Protein AF-N9ZE00-F1 (afdb_monomer)

Mean predicted aligned error: 7.5 Å

pLDDT: mean 80.68, std 17.38, range [41.62, 96.56]

Secondary structure (DSSP, 8-state):
---HHHHHHHHHHHHHHHHHHHHSEEEEE-TTSEEEEEEEEE-SSSS-EEEEEEEEETTEEEEEEEEE-S----

Organism: NCBI:txid997897

Solvent-accessible surface area (backbone atoms only — not comparable to full-atom values): 4187 Å² total; per-residue (Å²): 132,83,56,77,66,62,58,53,54,50,53,45,49,51,50,9,45,53,36,16,73,79,69,54,46,13,75,38,72,53,98,83,37,40,35,33,37,19,34,69,41,88,46,93,64,86,69,35,48,26,38,41,37,37,37,24,50,74,83,41,80,76,46,74,47,76,48,75,47,78,59,58,84,126

Foldseek 3Di:
DPDPVVVVVVVQQVQQVVCCVVPQKGWDADPQQKIKIWHWDPPPDDQWTWIWIFIDHNNHTPDIDIDTHDGPPD

Radius of gyration: 13.48 Å; Cα contacts (8 Å, |Δi|>4): 134; chains: 1; bounding box: 31×28×39 Å

Sequence (74 aa):
MRSPMSSNLVCLIEQAIDDCYFKGEGRVNDEKGLSIYAEWTDSKNEGYSVMLITIKENGIVRFSYCDYGTQCAN

Structure (mmCIF, N/CA/C/O backbone):
data_AF-N9ZE00-F1
#
_entry.id   AF-N9ZE00-F1
#
loop_
_atom_site.group_PDB
_atom_site.id
_atom_site.type_symbol
_atom_site.label_atom_id
_atom_site.label_alt_id
_atom_site.label_comp_id
_atom_site.label_asym_id
_atom_site.label_entity_id
_atom_site.label_seq_id
_atom_site.pdbx_PDB_ins_code
_atom_site.Cartn_x
_atom_site.Cartn_y
_atom_site.Cartn_z
_atom_site.occupancy
_atom_site.B_iso_or_equiv
_atom_site.auth_seq_id
_atom_site.auth_comp_id
_atom_site.auth_asym_id
_atom_site.auth_atom_id
_atom_site.pdbx_PDB_model_num
ATOM 1 N N . MET A 1 1 ? 3.573 21.164 17.842 1.00 43.38 1 MET A N 1
ATOM 2 C CA . MET A 1 1 ? 3.545 19.736 18.228 1.00 43.38 1 MET A CA 1
ATOM 3 C C . MET A 1 1 ? 2.739 18.979 17.183 1.00 43.38 1 MET A C 1
ATOM 5 O O . MET A 1 1 ? 1.554 19.256 17.060 1.00 43.38 1 MET A O 1
ATOM 9 N N . ARG A 1 2 ? 3.369 18.106 16.383 1.00 41.62 2 ARG A N 1
ATOM 10 C CA . ARG A 1 2 ? 2.633 17.164 15.518 1.00 41.62 2 ARG A CA 1
ATOM 11 C C . ARG A 1 2 ? 1.865 16.198 16.427 1.00 41.62 2 ARG A C 1
ATOM 13 O O . ARG A 1 2 ? 2.411 15.790 17.451 1.00 41.62 2 ARG A O 1
ATOM 20 N N . SER A 1 3 ? 0.597 15.916 16.131 1.00 41.69 3 SER A N 1
ATOM 21 C CA . SER A 1 3 ? -0.195 15.023 16.983 1.00 41.69 3 SER A CA 1
ATOM 22 C C . SER A 1 3 ? 0.373 13.596 16.899 1.00 41.69 3 SER A C 1
ATOM 24 O O . SER A 1 3 ? 0.849 13.196 15.836 1.00 41.69 3 SER A O 1
ATOM 26 N N . PRO A 1 4 ? 0.317 12.795 17.975 1.00 52.34 4 PRO A N 1
ATOM 27 C CA . PRO A 1 4 ? 0.806 11.415 17.955 1.00 52.34 4 PRO A CA 1
ATOM 28 C C . PRO A 1 4 ? 0.115 10.531 16.897 1.00 52.34 4 PRO A C 1
ATOM 30 O O . PRO A 1 4 ? 0.686 9.531 16.473 1.00 52.34 4 PRO A O 1
ATOM 33 N N . MET A 1 5 ? -1.069 10.922 16.400 1.00 51.19 5 MET A N 1
ATOM 34 C CA . MET A 1 5 ? -1.733 10.231 15.285 1.00 51.19 5 MET A CA 1
ATOM 35 C C . MET A 1 5 ? -1.048 10.450 13.930 1.00 51.19 5 MET A C 1
ATOM 37 O O . MET A 1 5 ? -1.083 9.542 13.104 1.00 51.19 5 MET A O 1
ATOM 41 N N . SER A 1 6 ? -0.399 11.599 13.687 1.00 55.62 6 SER A N 1
ATOM 42 C CA . SER A 1 6 ? 0.278 11.823 12.399 1.00 55.62 6 SER A CA 1
ATOM 43 C C . SER A 1 6 ? 1.509 10.937 12.239 1.00 55.62 6 SER A C 1
ATOM 45 O O . SER A 1 6 ? 1.819 10.527 11.129 1.00 55.62 6 SER A O 1
ATOM 47 N N . SER A 1 7 ? 2.202 10.634 13.340 1.00 61.06 7 SER A N 1
ATOM 48 C CA . SER A 1 7 ? 3.386 9.772 13.307 1.00 61.06 7 SER A CA 1
ATOM 49 C C . SER A 1 7 ? 3.023 8.316 13.015 1.00 61.06 7 SER A C 1
ATOM 51 O O . SER A 1 7 ? 3.747 7.655 12.285 1.00 61.06 7 SER A O 1
ATOM 53 N N . ASN A 1 8 ? 1.878 7.837 13.517 1.00 81.00 8 ASN A N 1
ATOM 54 C CA . ASN A 1 8 ? 1.452 6.459 13.276 1.00 81.00 8 ASN A CA 1
ATOM 55 C C . ASN A 1 8 ? 1.090 6.227 11.802 1.00 81.00 8 ASN A C 1
ATOM 57 O O . ASN A 1 8 ? 1.513 5.242 11.217 1.00 81.00 8 ASN A O 1
ATOM 61 N N . LEU A 1 9 ? 0.363 7.161 11.176 1.00 86.69 9 LEU A N 1
ATOM 62 C CA . LEU A 1 9 ? -0.015 7.023 9.767 1.00 86.69 9 LEU A CA 1
ATOM 63 C C . LEU A 1 9 ? 1.210 6.957 8.846 1.00 86.69 9 LEU A C 1
ATOM 65 O O . LEU A 1 9 ? 1.240 6.125 7.948 1.00 86.69 9 LEU A O 1
ATOM 69 N N . VAL A 1 10 ? 2.215 7.806 9.083 1.00 88.19 10 VAL A N 1
ATOM 70 C CA . VAL A 1 10 ? 3.452 7.809 8.287 1.00 88.19 10 VAL A CA 1
ATOM 71 C C . VAL A 1 10 ? 4.164 6.462 8.386 1.00 88.19 10 VAL A C 1
ATOM 73 O O . VAL A 1 10 ? 4.462 5.883 7.350 1.00 88.19 10 VAL A O 1
ATOM 76 N N . CYS A 1 11 ? 4.341 5.913 9.593 1.00 90.44 11 CYS A N 1
ATOM 77 C CA . CYS A 1 11 ? 4.998 4.613 9.760 1.00 90.44 11 CYS A CA 1
ATOM 78 C C . CYS A 1 11 ? 4.251 3.475 9.047 1.00 90.44 11 CYS A C 1
ATOM 80 O O . CYS A 1 11 ? 4.877 2.604 8.451 1.00 90.44 11 CYS A O 1
ATOM 82 N N . LEU A 1 12 ? 2.914 3.483 9.076 1.00 92.31 12 LEU A N 1
ATOM 83 C CA . LEU A 1 12 ? 2.117 2.471 8.378 1.00 92.31 12 LEU A CA 1
ATOM 84 C C . LEU A 1 12 ? 2.223 2.616 6.848 1.00 92.31 12 LEU A C 1
ATOM 86 O O . LEU A 1 12 ? 2.191 1.612 6.139 1.00 92.31 12 LEU A O 1
ATOM 90 N N . ILE A 1 13 ? 2.345 3.849 6.340 1.00 92.19 13 ILE A N 1
ATOM 91 C CA . ILE A 1 13 ? 2.584 4.114 4.913 1.00 92.19 13 ILE A CA 1
ATOM 92 C C . ILE A 1 13 ? 3.974 3.620 4.513 1.00 92.19 13 ILE A C 1
ATOM 94 O O . ILE A 1 13 ? 4.080 2.882 3.541 1.00 92.19 13 ILE A O 1
ATOM 98 N N . GLU A 1 14 ? 5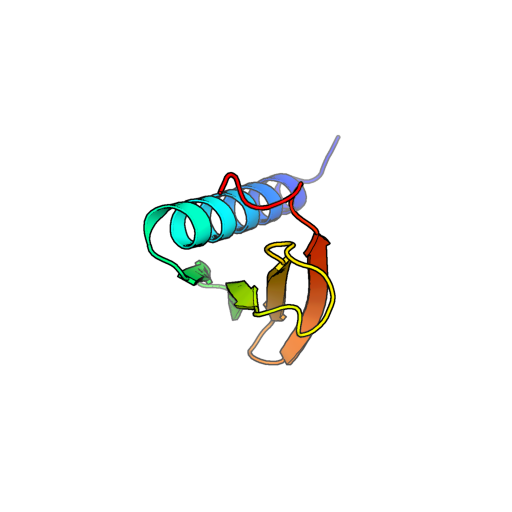.012 3.978 5.271 1.00 91.81 14 GLU A N 1
ATOM 99 C CA . GLU A 1 14 ? 6.392 3.537 5.028 1.00 91.81 14 GLU A CA 1
ATOM 100 C C . GLU A 1 14 ? 6.483 2.009 5.002 1.00 91.81 14 GLU A C 1
ATOM 102 O O . GLU A 1 14 ? 7.013 1.444 4.053 1.00 91.81 14 GLU A O 1
ATOM 107 N N . GLN A 1 15 ? 5.858 1.329 5.967 1.00 93.94 15 GLN A N 1
ATOM 108 C CA . GLN A 1 15 ? 5.832 -0.131 5.996 1.00 93.94 15 GLN A CA 1
ATOM 109 C C . GLN A 1 15 ? 5.128 -0.734 4.769 1.00 93.94 15 GLN A C 1
ATOM 111 O O . GLN A 1 15 ? 5.608 -1.723 4.218 1.00 93.94 15 GLN A O 1
ATOM 116 N N . ALA A 1 16 ? 4.006 -0.157 4.324 1.00 94.50 16 ALA A N 1
ATOM 117 C CA . ALA A 1 16 ? 3.323 -0.631 3.122 1.00 94.50 16 ALA A CA 1
A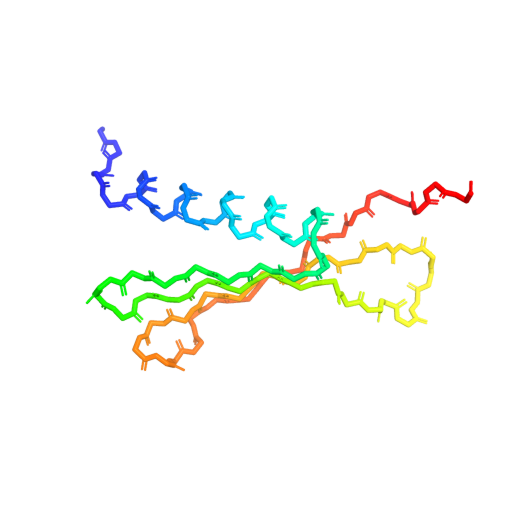TOM 118 C C . ALA A 1 16 ? 4.183 -0.423 1.862 1.00 94.50 16 ALA A C 1
ATOM 120 O O . ALA A 1 16 ? 4.240 -1.312 1.015 1.00 94.50 16 ALA A O 1
ATOM 121 N N . ILE A 1 17 ? 4.872 0.717 1.755 1.00 92.25 17 ILE A N 1
ATOM 122 C CA . ILE A 1 17 ? 5.799 1.010 0.653 1.00 92.25 17 ILE A CA 1
ATOM 123 C C . ILE A 1 17 ? 6.963 0.015 0.651 1.00 92.25 17 ILE A C 1
ATOM 125 O O . ILE A 1 17 ? 7.244 -0.569 -0.393 1.00 92.25 17 ILE A O 1
ATOM 129 N N . ASP A 1 18 ? 7.600 -0.220 1.800 1.00 92.00 18 ASP A N 1
ATOM 130 C CA . ASP A 1 18 ? 8.714 -1.164 1.927 1.00 92.00 18 ASP A CA 1
ATOM 131 C C . ASP A 1 18 ? 8.280 -2.585 1.547 1.00 92.00 18 ASP A C 1
ATOM 133 O O . ASP A 1 18 ? 8.941 -3.254 0.749 1.00 92.00 18 ASP A O 1
ATOM 137 N N . ASP A 1 19 ? 7.132 -3.042 2.057 1.00 92.38 19 ASP A N 1
ATOM 138 C CA . ASP A 1 19 ? 6.577 -4.344 1.6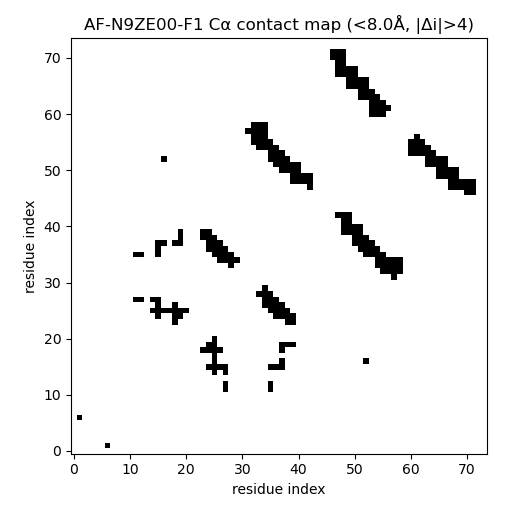89 1.00 92.38 19 ASP A CA 1
ATOM 139 C C . ASP A 1 19 ? 6.318 -4.432 0.175 1.00 92.38 19 ASP A C 1
ATOM 141 O O . ASP A 1 19 ? 6.732 -5.407 -0.455 1.00 92.38 19 ASP A O 1
ATOM 145 N N . CYS A 1 20 ? 5.733 -3.395 -0.433 1.00 91.81 20 CYS A N 1
ATOM 146 C CA . CYS A 1 20 ? 5.513 -3.339 -1.878 1.00 91.81 20 CYS A CA 1
ATOM 147 C C . CYS A 1 20 ? 6.822 -3.359 -2.673 1.00 91.81 20 CYS A C 1
ATOM 149 O O . CYS A 1 20 ? 6.924 -4.052 -3.688 1.00 91.81 20 CYS A O 1
ATOM 151 N N . TYR A 1 21 ? 7.841 -2.635 -2.214 1.00 87.31 21 TYR A N 1
ATOM 152 C CA . TYR A 1 21 ? 9.140 -2.575 -2.872 1.00 87.31 21 TYR A CA 1
ATOM 153 C C . TYR A 1 21 ? 9.829 -3.946 -2.899 1.00 87.31 21 TYR A C 1
ATOM 155 O O . TYR A 1 21 ? 10.331 -4.362 -3.941 1.00 87.31 21 TYR A O 1
ATOM 163 N N . PHE A 1 22 ? 9.818 -4.681 -1.782 1.00 86.31 22 PHE A N 1
ATOM 164 C CA . PHE A 1 22 ? 10.525 -5.962 -1.677 1.00 86.31 22 PHE A CA 1
ATOM 165 C C . PHE A 1 22 ? 9.697 -7.188 -2.090 1.00 86.31 22 PHE A C 1
ATOM 167 O O . PHE A 1 22 ? 10.284 -8.212 -2.443 1.00 86.31 22 PHE A O 1
ATOM 174 N N . LYS A 1 23 ? 8.360 -7.125 -2.026 1.00 89.44 23 LYS A N 1
ATOM 175 C CA . LYS A 1 23 ? 7.467 -8.284 -2.239 1.00 89.44 23 LYS A CA 1
ATOM 176 C C . LYS A 1 23 ? 6.512 -8.124 -3.425 1.00 89.44 23 LYS A C 1
ATOM 178 O O . LYS A 1 23 ? 5.855 -9.094 -3.789 1.00 89.44 23 LYS A O 1
ATOM 183 N N . GLY A 1 24 ? 6.433 -6.936 -4.022 1.00 84.88 24 GLY A N 1
ATOM 184 C CA . GLY A 1 24 ? 5.534 -6.617 -5.135 1.00 84.88 24 GLY A CA 1
ATOM 185 C C . GLY A 1 24 ? 4.200 -5.993 -4.710 1.00 84.88 24 GLY A C 1
ATOM 186 O O . GLY A 1 24 ? 3.607 -5.249 -5.486 1.00 84.88 24 GLY A O 1
ATOM 187 N N . GLU A 1 25 ? 3.760 -6.232 -3.474 1.00 90.31 25 GLU A N 1
ATOM 188 C CA . GLU A 1 25 ? 2.595 -5.595 -2.854 1.00 90.31 25 GLU A CA 1
ATOM 189 C C . GLU A 1 25 ? 2.811 -5.423 -1.344 1.00 90.31 25 GLU A C 1
ATOM 191 O O . GLU A 1 25 ? 3.543 -6.186 -0.709 1.00 90.31 25 GLU A O 1
ATOM 196 N N . GLY A 1 26 ? 2.169 -4.415 -0.763 1.00 94.31 26 GLY A N 1
ATOM 197 C CA . GLY A 1 26 ? 2.216 -4.114 0.658 1.00 94.31 26 GLY A CA 1
ATOM 198 C C . GLY A 1 26 ? 0.82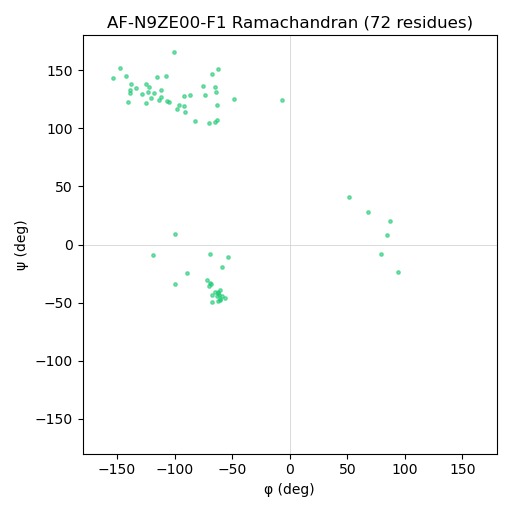6 -3.850 1.207 1.00 94.31 26 GLY A C 1
ATOM 199 O O . GLY A 1 26 ? 0.030 -3.114 0.622 1.00 94.31 26 GLY A O 1
ATOM 200 N N . ARG A 1 27 ? 0.520 -4.449 2.359 1.00 95.19 27 ARG A N 1
ATOM 201 C CA . ARG A 1 27 ? -0.745 -4.232 3.057 1.00 95.19 27 ARG A CA 1
ATOM 202 C C . ARG A 1 27 ? -0.523 -4.156 4.554 1.00 95.19 27 ARG A C 1
ATOM 204 O O . ARG A 1 27 ? -0.108 -5.127 5.179 1.00 95.19 27 ARG A O 1
ATOM 211 N N . VAL A 1 28 ? -0.938 -3.040 5.134 1.00 94.75 28 VAL A N 1
ATOM 212 C CA . VAL A 1 28 ? -0.897 -2.808 6.575 1.00 94.75 28 VAL A CA 1
ATOM 213 C C . VAL A 1 28 ? -2.304 -2.479 7.051 1.00 94.75 28 VAL A C 1
ATOM 215 O O . VAL A 1 28 ? -2.988 -1.654 6.452 1.00 94.75 28 VAL A O 1
ATOM 218 N N . ASN A 1 29 ? -2.768 -3.133 8.114 1.00 92.19 29 ASN A N 1
ATOM 219 C CA . ASN A 1 29 ? -4.059 -2.835 8.732 1.00 92.19 29 ASN A CA 1
ATOM 220 C C . ASN A 1 29 ? -3.824 -2.537 10.214 1.00 92.19 29 ASN A C 1
ATOM 222 O O . ASN A 1 29 ? -3.043 -3.242 10.852 1.00 92.19 29 ASN A O 1
ATOM 226 N N . ASP A 1 30 ? -4.501 -1.527 10.753 1.00 87.88 30 ASP A N 1
ATOM 227 C CA . ASP A 1 30 ? -4.526 -1.278 12.191 1.00 87.88 30 ASP A CA 1
ATOM 228 C C . ASP A 1 30 ? -5.823 -1.809 12.827 1.00 87.88 30 ASP A C 1
ATOM 230 O O . ASP A 1 30 ? -6.805 -2.130 12.153 1.00 87.88 30 ASP A O 1
ATOM 234 N N . GLU A 1 31 ? -5.834 -1.900 14.155 1.00 86.12 31 GLU A N 1
ATOM 235 C CA . GLU A 1 31 ? -6.999 -2.366 14.920 1.00 86.12 31 GLU A CA 1
ATOM 236 C C . GLU A 1 31 ? -8.182 -1.379 14.897 1.00 86.12 31 GLU A C 1
ATOM 238 O O . GLU A 1 31 ? -9.273 -1.700 15.365 1.00 86.12 31 GLU A O 1
ATOM 243 N N . LYS A 1 32 ? -7.988 -0.169 14.360 1.00 86.75 32 LYS A N 1
ATOM 244 C CA . LYS A 1 32 ? -8.977 0.918 14.327 1.00 86.75 32 LYS A CA 1
ATOM 245 C C . LYS A 1 32 ? -9.682 1.026 12.974 1.00 86.75 32 LYS A C 1
ATOM 247 O O . LYS A 1 32 ? -10.430 1.976 12.751 1.00 86.75 32 LYS A O 1
ATOM 252 N N . GLY A 1 33 ? -9.463 0.054 12.089 1.00 88.31 33 GLY A N 1
ATOM 253 C CA . GLY A 1 33 ? -10.094 -0.011 10.775 1.00 88.31 33 GLY A CA 1
ATOM 254 C C . GLY A 1 33 ? -9.373 0.800 9.699 1.00 88.31 33 GLY A C 1
ATOM 255 O O . GLY A 1 33 ? -9.896 0.914 8.589 1.00 88.31 33 GLY A O 1
ATOM 256 N N . LEU A 1 34 ? -8.188 1.346 9.981 1.00 92.69 34 LEU A N 1
ATOM 257 C CA . LEU A 1 34 ? -7.315 1.908 8.959 1.00 92.69 34 LEU A CA 1
ATOM 258 C C . LEU A 1 34 ? -6.646 0.764 8.191 1.00 92.69 34 LEU A C 1
ATOM 260 O O . LEU A 1 34 ? -6.180 -0.222 8.762 1.00 92.69 34 LEU A O 1
ATOM 264 N N . SER A 1 35 ? -6.584 0.888 6.873 1.00 95.00 35 SER A N 1
ATOM 265 C CA . SER A 1 35 ? -5.882 -0.057 6.013 1.00 95.00 35 SER A CA 1
ATOM 266 C C . SER A 1 35 ? -5.134 0.695 4.928 1.00 95.00 35 SER A C 1
ATOM 268 O O . SER A 1 35 ? -5.715 1.534 4.243 1.00 95.00 35 SER A O 1
ATOM 270 N N . ILE A 1 36 ? -3.860 0.382 4.755 1.00 96.00 36 ILE A N 1
ATOM 271 C CA . ILE A 1 36 ? -2.982 0.989 3.762 1.00 96.00 36 ILE A CA 1
ATOM 272 C C . ILE A 1 36 ? -2.524 -0.113 2.825 1.00 96.00 36 ILE A C 1
ATOM 274 O O . ILE A 1 36 ? -2.106 -1.181 3.267 1.00 96.00 36 ILE A O 1
ATOM 278 N N . TYR A 1 37 ? -2.654 0.155 1.536 1.00 96.12 37 TYR A N 1
ATOM 279 C CA . TYR A 1 37 ? -2.277 -0.737 0.455 1.00 96.12 37 TYR A CA 1
ATOM 280 C C . TYR A 1 37 ? -1.269 -0.001 -0.412 1.00 96.12 37 TYR A C 1
ATOM 282 O O . TYR A 1 37 ? -1.486 1.169 -0.719 1.00 96.12 37 TYR A O 1
ATOM 290 N N . ALA A 1 38 ? -0.203 -0.677 -0.799 1.00 94.25 38 ALA A N 1
ATOM 291 C CA . ALA A 1 38 ? 0.745 -0.219 -1.795 1.00 94.25 38 ALA A CA 1
ATOM 292 C C . ALA A 1 38 ? 0.905 -1.338 -2.825 1.00 94.25 38 ALA A C 1
ATOM 294 O O . ALA A 1 38 ? 1.097 -2.495 -2.455 1.00 94.25 38 ALA A O 1
ATOM 295 N N . GLU A 1 39 ? 0.781 -1.014 -4.102 1.00 92.06 39 GLU A N 1
ATOM 296 C CA . GLU A 1 39 ? 0.929 -1.981 -5.187 1.00 92.06 39 GLU A CA 1
ATOM 297 C C . GLU A 1 39 ? 1.632 -1.334 -6.376 1.00 92.06 39 GLU A C 1
ATOM 299 O O . GLU A 1 39 ? 1.433 -0.149 -6.664 1.00 92.06 39 GLU A O 1
ATOM 304 N N . TRP A 1 40 ? 2.451 -2.109 -7.083 1.00 87.62 40 TRP A N 1
ATOM 305 C CA . TRP A 1 40 ? 2.956 -1.683 -8.380 1.00 87.62 40 TRP A CA 1
ATOM 306 C C . TRP A 1 40 ? 1.836 -1.765 -9.410 1.00 87.62 40 TRP A C 1
ATOM 308 O O . TRP A 1 40 ? 1.185 -2.796 -9.567 1.00 87.62 40 TRP A O 1
ATOM 318 N N . THR A 1 41 ? 1.629 -0.679 -10.143 1.00 82.00 41 THR A N 1
ATOM 319 C CA . THR A 1 41 ? 0.705 -0.638 -11.272 1.00 82.00 41 THR A CA 1
ATOM 320 C C . THR A 1 41 ? 1.509 -0.476 -12.547 1.00 82.00 41 THR A C 1
ATOM 322 O O . THR A 1 41 ? 2.363 0.413 -12.630 1.00 82.00 41 THR A O 1
ATOM 325 N N . ASP A 1 42 ? 1.199 -1.281 -13.559 1.00 70.19 42 ASP A N 1
ATOM 326 C CA . ASP A 1 42 ? 1.736 -1.073 -14.897 1.00 70.19 42 ASP A CA 1
ATOM 327 C C . ASP A 1 42 ? 1.203 0.257 -15.443 1.00 70.19 42 ASP A C 1
ATOM 329 O O . ASP A 1 42 ? 0.039 0.358 -15.860 1.00 70.19 42 ASP A O 1
ATOM 333 N N . SER A 1 43 ? 2.045 1.297 -15.480 1.00 59.41 43 SER A N 1
ATOM 334 C CA . SER A 1 43 ? 1.704 2.470 -16.272 1.00 59.41 43 SER A CA 1
ATOM 335 C C . SER A 1 43 ? 1.811 2.061 -17.732 1.00 59.41 43 SER A C 1
ATOM 337 O O . SER A 1 43 ? 2.889 1.930 -18.303 1.00 59.41 43 SER A O 1
ATOM 339 N N . LYS A 1 44 ? 0.654 1.855 -18.367 1.00 54.44 44 LYS A N 1
ATOM 340 C CA . LYS A 1 44 ? 0.543 1.526 -19.799 1.00 54.44 44 LYS A CA 1
ATOM 341 C C . LYS A 1 44 ? 1.261 2.523 -20.723 1.00 54.44 44 LYS A C 1
ATOM 343 O O . LYS A 1 44 ? 1.420 2.237 -21.903 1.00 54.44 44 LYS A O 1
ATOM 348 N N . ASN A 1 45 ? 1.703 3.657 -20.183 1.00 53.59 45 ASN A N 1
ATOM 349 C CA . ASN A 1 45 ? 2.529 4.645 -20.843 1.00 53.59 45 ASN A CA 1
ATOM 350 C C . ASN A 1 45 ? 3.924 4.697 -20.183 1.00 53.59 45 ASN A C 1
ATOM 352 O O . ASN A 1 45 ? 4.045 4.947 -18.987 1.00 53.59 45 ASN A O 1
ATOM 356 N N . GLU A 1 46 ? 4.957 4.514 -21.013 1.00 56.38 46 GLU A N 1
ATOM 357 C CA . GLU A 1 46 ? 6.272 5.178 -20.904 1.00 56.38 46 GLU A CA 1
ATOM 358 C C . GLU A 1 46 ? 7.395 4.581 -20.031 1.00 56.38 46 GLU A C 1
ATOM 360 O O . GLU A 1 46 ? 8.373 5.271 -19.767 1.00 56.38 46 GLU A O 1
ATOM 365 N N . GLY A 1 47 ? 7.381 3.291 -19.679 1.00 61.88 47 GLY A N 1
ATOM 366 C CA . GLY A 1 47 ? 8.590 2.657 -19.107 1.00 61.88 47 GLY A CA 1
ATOM 367 C C . GLY A 1 47 ? 8.972 3.167 -17.708 1.00 61.88 47 GLY A C 1
ATOM 368 O O . GLY A 1 47 ? 10.144 3.145 -17.320 1.00 61.88 47 GLY A O 1
ATOM 369 N N . TYR A 1 48 ? 7.971 3.622 -16.956 1.00 64.12 48 TYR A N 1
ATOM 370 C CA . TYR A 1 48 ? 8.076 3.977 -15.547 1.00 64.12 48 TYR A CA 1
ATOM 371 C C . TYR A 1 48 ? 7.360 2.923 -14.695 1.00 64.12 48 TYR A C 1
ATOM 373 O O . TYR A 1 48 ? 6.323 2.392 -15.090 1.00 64.12 48 TYR A O 1
ATOM 381 N N . SER A 1 49 ? 7.893 2.638 -13.507 1.00 74.00 49 SER A N 1
ATOM 382 C CA . SER A 1 49 ? 7.152 1.910 -12.474 1.00 74.00 49 SER A CA 1
ATOM 383 C C . SER A 1 49 ? 6.340 2.910 -11.660 1.00 74.00 49 SER A C 1
ATOM 385 O O . SER A 1 49 ? 6.892 3.892 -11.163 1.00 74.00 49 SER A O 1
ATOM 387 N N . VAL A 1 50 ? 5.041 2.665 -11.503 1.00 85.12 50 VAL A N 1
ATOM 388 C CA . VAL A 1 50 ? 4.163 3.496 -10.669 1.00 85.12 50 VAL A CA 1
ATOM 389 C C . VAL A 1 50 ? 3.729 2.690 -9.460 1.00 85.12 50 VAL A C 1
ATOM 391 O O . VAL A 1 50 ? 3.202 1.592 -9.618 1.00 85.12 50 VAL A O 1
ATOM 394 N N . MET A 1 51 ? 3.922 3.236 -8.262 1.00 88.75 51 MET A N 1
ATOM 395 C CA . MET A 1 51 ? 3.367 2.662 -7.040 1.00 88.75 51 MET A CA 1
ATOM 396 C C . MET A 1 51 ? 2.059 3.374 -6.700 1.00 88.75 51 MET A C 1
ATOM 398 O O . MET A 1 51 ? 2.038 4.586 -6.485 1.00 88.75 51 MET A O 1
ATOM 402 N N . LEU A 1 52 ? 0.959 2.631 -6.637 1.00 91.88 52 LEU A N 1
ATOM 403 C CA . LEU A 1 52 ? -0.316 3.135 -6.143 1.00 91.88 52 LEU A CA 1
ATOM 404 C C . LEU A 1 52 ? -0.419 2.862 -4.647 1.00 91.88 52 LEU A C 1
ATOM 406 O O . LEU A 1 52 ? -0.443 1.714 -4.214 1.00 91.88 52 LEU A O 1
ATOM 410 N N . ILE A 1 53 ? -0.551 3.928 -3.867 1.00 94.44 53 ILE A N 1
ATOM 411 C CA . ILE A 1 53 ? -0.795 3.875 -2.430 1.00 94.44 53 ILE A CA 1
ATOM 412 C C . ILE A 1 53 ? -2.262 4.224 -2.184 1.00 94.44 53 ILE A C 1
ATOM 414 O O . ILE A 1 53 ? -2.717 5.305 -2.550 1.00 94.44 53 ILE A O 1
ATOM 418 N N . THR A 1 54 ? -3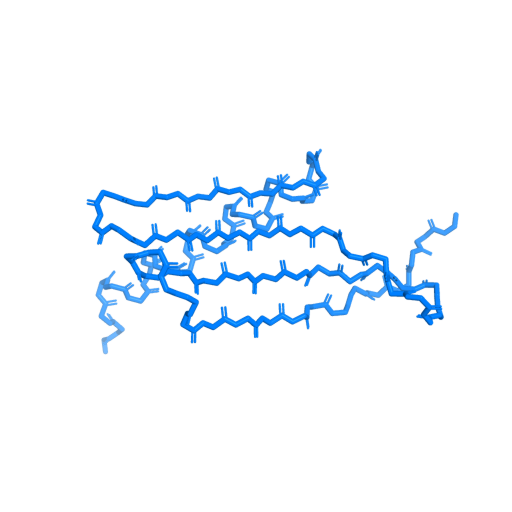.009 3.333 -1.538 1.00 96.56 54 THR A N 1
ATOM 419 C CA . THR A 1 54 ? -4.418 3.526 -1.176 1.00 96.56 54 THR A CA 1
ATOM 420 C C . THR A 1 54 ? -4.604 3.428 0.331 1.00 96.56 54 THR A C 1
ATOM 422 O O . THR A 1 54 ? -4.272 2.419 0.947 1.00 96.56 54 THR A O 1
ATOM 425 N N . ILE A 1 55 ? -5.218 4.451 0.921 1.00 95.56 55 ILE A N 1
ATOM 426 C CA . ILE A 1 55 ? -5.592 4.496 2.334 1.00 95.56 55 ILE A CA 1
ATOM 427 C C . ILE A 1 55 ? -7.107 4.334 2.440 1.00 95.56 55 ILE A C 1
ATOM 429 O O . ILE A 1 55 ? -7.885 5.108 1.868 1.00 95.56 55 ILE A O 1
ATOM 433 N N . LYS A 1 56 ? -7.531 3.332 3.205 1.00 95.62 56 LYS A N 1
ATOM 434 C CA . LYS A 1 56 ? -8.925 3.052 3.535 1.00 95.62 56 LYS A CA 1
ATOM 435 C C . LYS A 1 56 ? -9.152 3.222 5.028 1.00 95.62 56 LYS A C 1
ATOM 437 O O . LYS A 1 56 ? -8.305 2.857 5.831 1.00 95.62 56 LYS A O 1
ATOM 442 N N . GLU A 1 57 ? -10.323 3.716 5.389 1.00 94.62 57 GLU A N 1
ATOM 443 C CA . GLU A 1 57 ? -10.800 3.776 6.767 1.00 94.62 57 GLU A CA 1
ATOM 444 C C . GLU A 1 57 ? -12.152 3.066 6.825 1.00 94.62 57 GLU A C 1
ATOM 446 O O . GLU A 1 57 ? -13.075 3.413 6.085 1.00 94.62 57 GLU A O 1
ATOM 451 N N . ASN A 1 58 ? -12.256 2.035 7.663 1.00 94.00 58 ASN A N 1
ATOM 452 C CA . ASN A 1 58 ? -13.422 1.157 7.771 1.00 94.00 58 ASN A CA 1
ATOM 453 C C . ASN A 1 58 ? -13.872 0.601 6.406 1.00 94.00 58 ASN A C 1
ATOM 455 O O . ASN A 1 58 ? -15.058 0.552 6.088 1.00 94.00 58 ASN A O 1
ATOM 459 N N . GLY A 1 59 ? -12.901 0.226 5.565 1.00 92.06 59 GLY A N 1
ATOM 460 C CA . GLY A 1 59 ? -13.131 -0.304 4.217 1.00 92.06 59 GLY A CA 1
ATOM 461 C C . GLY A 1 59 ? -13.430 0.744 3.136 1.00 92.06 59 GLY A C 1
ATOM 462 O O . GLY A 1 59 ? -13.423 0.399 1.955 1.00 92.06 59 GLY A O 1
ATOM 463 N N . ILE A 1 60 ? -13.625 2.016 3.497 1.00 95.19 60 ILE A N 1
ATOM 464 C CA . ILE A 1 60 ? -13.910 3.109 2.557 1.00 95.19 60 ILE A CA 1
ATOM 465 C C . ILE A 1 60 ? -12.600 3.769 2.130 1.00 95.19 60 ILE A C 1
ATOM 467 O O . ILE A 1 60 ? -11.819 4.190 2.980 1.00 95.19 60 ILE A O 1
ATOM 471 N N . VAL A 1 61 ? -12.367 3.903 0.821 1.00 95.94 61 VAL A N 1
ATOM 472 C CA . VAL A 1 61 ? -11.209 4.645 0.294 1.00 95.94 61 VAL A CA 1
ATOM 473 C C . VAL A 1 61 ? -11.315 6.109 0.709 1.00 95.94 61 VAL A C 1
ATOM 475 O O . VAL A 1 61 ? -12.283 6.793 0.377 1.00 95.94 61 VAL A O 1
ATOM 478 N N . ARG A 1 62 ? -10.316 6.585 1.451 1.00 95.12 62 ARG A N 1
ATOM 479 C CA . ARG A 1 62 ? -10.189 7.990 1.854 1.00 95.12 62 ARG A CA 1
ATOM 480 C C . ARG A 1 62 ? -9.213 8.742 0.969 1.00 95.12 62 ARG A C 1
ATOM 482 O O . ARG A 1 62 ? -9.406 9.929 0.726 1.00 95.12 62 ARG A O 1
ATOM 489 N N . PHE A 1 63 ? -8.173 8.054 0.513 1.00 93.81 63 PHE A N 1
ATOM 490 C CA . PHE A 1 63 ? -7.096 8.653 -0.253 1.00 93.81 63 PHE A CA 1
ATOM 491 C C . PHE A 1 63 ? -6.435 7.611 -1.153 1.00 93.81 63 PHE A C 1
ATOM 493 O O . PHE A 1 63 ? -6.253 6.467 -0.737 1.00 93.81 63 PHE A O 1
ATOM 500 N N . SER A 1 64 ? -6.046 8.035 -2.351 1.00 93.00 64 SER A N 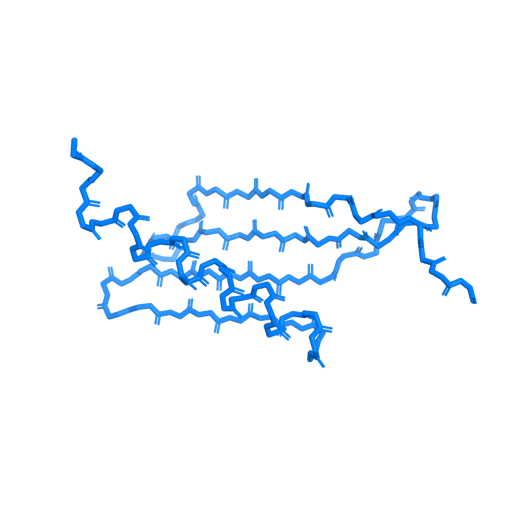1
ATOM 501 C CA . SER A 1 64 ? -5.197 7.270 -3.260 1.00 93.00 64 SER A CA 1
ATOM 502 C C . SER A 1 64 ? -4.169 8.209 -3.883 1.00 93.00 64 SER A C 1
ATOM 504 O O . SER A 1 64 ? -4.508 9.334 -4.255 1.00 93.00 64 SER A O 1
ATOM 506 N N . TYR A 1 65 ? -2.927 7.753 -3.991 1.00 90.19 65 TYR A N 1
ATOM 507 C CA . TYR A 1 65 ? -1.811 8.505 -4.554 1.00 90.19 65 TYR A CA 1
ATOM 508 C C . TYR A 1 65 ? -0.956 7.596 -5.424 1.00 90.19 65 TYR A C 1
ATOM 510 O O . TYR A 1 65 ? -0.613 6.493 -5.008 1.00 90.19 65 TYR A O 1
ATOM 518 N N . CYS A 1 66 ? -0.615 8.072 -6.617 1.00 88.12 66 CYS A N 1
ATOM 519 C CA . CYS A 1 66 ? 0.338 7.406 -7.492 1.00 88.12 66 CYS A CA 1
ATOM 520 C C . CYS A 1 66 ? 1.702 8.065 -7.317 1.00 88.12 66 CYS A C 1
ATOM 522 O O . CYS A 1 66 ? 1.851 9.245 -7.646 1.00 88.12 66 CYS A O 1
ATOM 524 N N . ASP A 1 67 ? 2.678 7.300 -6.837 1.00 84.12 67 ASP A N 1
ATOM 525 C CA . ASP A 1 67 ? 4.076 7.697 -6.858 1.00 84.12 67 ASP A CA 1
ATOM 526 C C . ASP A 1 67 ? 4.719 7.201 -8.150 1.00 84.12 67 ASP A C 1
ATOM 528 O O . ASP A 1 67 ? 4.810 5.997 -8.405 1.00 84.12 67 ASP A O 1
ATOM 532 N N . TYR A 1 68 ? 5.120 8.140 -8.999 1.00 77.75 68 TYR A N 1
ATOM 533 C CA . TYR A 1 68 ? 5.807 7.821 -10.242 1.00 77.75 68 TYR A CA 1
ATOM 534 C C . TYR A 1 68 ? 7.282 7.615 -9.907 1.00 77.75 68 TYR A C 1
ATOM 536 O O . TYR A 1 68 ? 8.001 8.575 -9.628 1.00 77.75 68 TYR A O 1
ATOM 544 N N . GLY A 1 69 ? 7.733 6.361 -9.917 1.00 65.81 69 GLY A N 1
ATOM 545 C CA . GLY A 1 69 ? 9.145 6.052 -9.763 1.00 65.81 69 GLY A CA 1
ATOM 546 C C . GLY A 1 69 ? 9.964 6.655 -10.904 1.00 65.81 69 GLY A C 1
ATOM 547 O O . GLY A 1 69 ? 9.493 6.811 -12.032 1.00 65.81 69 GLY A O 1
ATOM 548 N N . THR A 1 70 ? 11.225 6.980 -10.630 1.00 52.59 70 THR A N 1
ATOM 549 C CA . THR A 1 70 ? 12.200 7.245 -11.692 1.00 52.59 70 THR A CA 1
ATOM 550 C C . THR A 1 70 ? 12.420 5.966 -12.498 1.00 52.59 70 THR A C 1
ATOM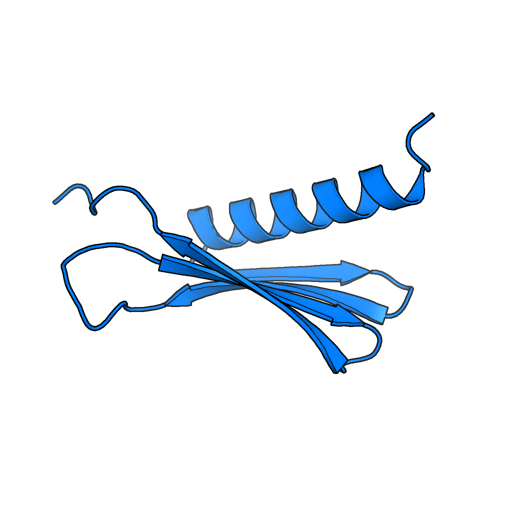 552 O O . THR A 1 70 ? 12.614 4.915 -11.897 1.00 52.59 70 THR A O 1
ATOM 555 N N . GLN A 1 71 ? 12.346 6.095 -13.828 1.00 49.56 71 GLN A N 1
ATOM 556 C CA . GLN A 1 71 ? 12.600 5.111 -14.894 1.00 49.56 71 GLN A CA 1
ATOM 557 C C . GLN A 1 71 ? 13.162 3.758 -14.424 1.00 49.56 71 GLN A C 1
ATOM 559 O O . GLN A 1 71 ? 14.223 3.724 -13.797 1.00 49.56 71 GLN A O 1
ATOM 564 N N . CYS A 1 72 ? 12.488 2.652 -14.771 1.00 47.66 72 CYS A N 1
ATOM 565 C CA . CYS A 1 72 ? 13.000 1.307 -1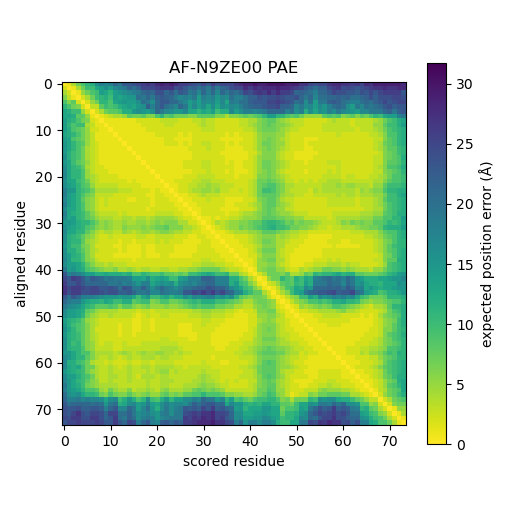4.501 1.00 47.66 72 CYS A CA 1
ATOM 566 C C . CYS A 1 72 ? 14.460 1.219 -14.963 1.00 47.66 72 CYS A C 1
ATOM 568 O O . CYS A 1 72 ? 14.762 1.522 -16.120 1.00 47.66 72 CYS A O 1
ATOM 570 N N . ALA A 1 73 ? 15.366 0.821 -14.068 1.00 47.03 73 ALA A N 1
ATOM 571 C CA . ALA A 1 73 ? 16.690 0.400 -14.495 1.00 47.03 73 ALA A CA 1
ATOM 572 C C . ALA A 1 73 ? 16.495 -0.847 -15.371 1.00 47.03 73 ALA A C 1
ATOM 574 O O . ALA A 1 73 ? 16.088 -1.890 -14.862 1.00 47.03 73 ALA 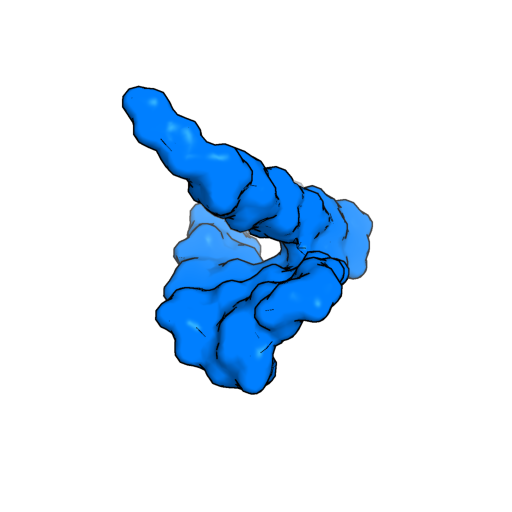A O 1
ATOM 575 N N . ASN A 1 74 ? 16.688 -0.679 -16.683 1.00 45.69 74 ASN A N 1
ATOM 576 C CA . ASN A 1 74 ? 16.740 -1.775 -17.653 1.00 45.69 74 ASN A CA 1
ATOM 577 C C . ASN A 1 74 ? 17.804 -2.806 -17.267 1.00 45.69 74 ASN A C 1
ATOM 579 O O . ASN A 1 74 ? 18.908 -2.376 -16.855 1.00 45.69 74 ASN A O 1
#